Protein AF-A0A2V7PZU6-F1 (afdb_monomer_lite)

pLDDT: mean 78.68, std 15.28, range [36.03, 96.38]

Seconda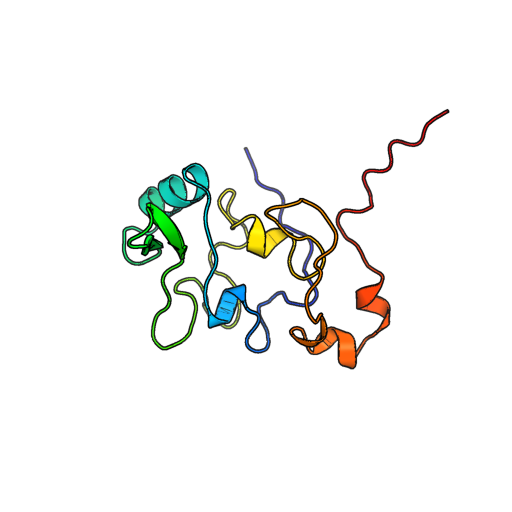ry structure (DSSP, 8-state):
-PPPPPPPPTT-S--S--HHHHS--EE-HHHHHHHHHHHGGGTEEE-TTS-EEE-EETTEETTEETTEETTTTSTTS-HHHHHTTTB-TTTSSB--S-GGGSTHHHH-GGGGG--TTTT------

Radius of gyration: 15.09 Å; chains: 1; bounding box: 39×28×48 Å

Foldseek 3Di:
DQQDQADAALCPLPDAPQVCFQPNDWFDPVLQVVCCVPPNPLQWDADPVGTITGDADPRTGSQQDPSHRVCRRPPSPGQCVSQPPAAHSVVRHGRPDDNCSRVSCVVPVVSNVDRVPPVPDPDDD

Structure (mmCIF, N/CA/C/O backbone):
data_AF-A0A2V7PZU6-F1
#
_entry.id   AF-A0A2V7PZU6-F1
#
loop_
_atom_site.group_PDB
_atom_site.id
_atom_site.type_symbol
_atom_site.label_atom_id
_atom_site.label_alt_id
_atom_site.label_comp_id
_atom_site.label_asym_id
_atom_site.label_entity_id
_atom_site.label_seq_i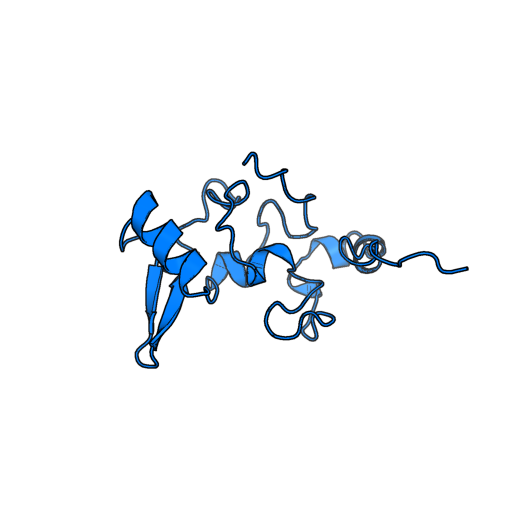d
_atom_site.pdbx_PDB_ins_code
_atom_site.Cartn_x
_atom_site.Cartn_y
_atom_site.Cartn_z
_atom_site.occupancy
_atom_site.B_iso_or_equiv
_atom_site.auth_seq_id
_atom_site.auth_comp_id
_atom_site.auth_asym_id
_atom_site.auth_atom_id
_atom_site.pdbx_PDB_model_num
ATOM 1 N N . MET A 1 1 ? 5.829 11.028 -16.129 1.00 36.03 1 MET A N 1
ATOM 2 C CA . MET A 1 1 ? 4.444 10.573 -16.376 1.00 36.03 1 MET A CA 1
ATOM 3 C C . MET A 1 1 ? 3.661 10.839 -15.103 1.00 36.03 1 MET A C 1
ATOM 5 O O . MET A 1 1 ? 4.169 10.510 -14.041 1.00 36.03 1 MET A O 1
ATOM 9 N N . GLN A 1 2 ? 2.522 11.528 -15.178 1.00 38.31 2 GLN A N 1
ATOM 10 C CA . GLN A 1 2 ? 1.699 11.808 -13.997 1.00 38.31 2 GLN A CA 1
ATOM 11 C C . GLN A 1 2 ? 0.886 10.547 -13.695 1.00 38.31 2 GLN A C 1
ATOM 13 O O . GLN A 1 2 ? 0.146 10.081 -14.559 1.00 38.31 2 GLN A O 1
ATOM 18 N N . HIS A 1 3 ? 1.093 9.948 -12.525 1.00 48.34 3 HIS A N 1
ATOM 19 C CA . HIS A 1 3 ? 0.320 8.792 -12.086 1.00 48.34 3 HIS A CA 1
ATOM 20 C C . HIS A 1 3 ? -1.053 9.296 -11.628 1.00 48.34 3 HIS A C 1
ATOM 22 O O . HIS A 1 3 ? -1.123 10.167 -10.761 1.00 48.34 3 HIS A O 1
ATOM 28 N N . ALA A 1 4 ? -2.135 8.831 -12.256 1.00 57.84 4 ALA A N 1
ATOM 29 C CA . ALA A 1 4 ? -3.478 9.211 -11.829 1.00 57.84 4 ALA A CA 1
ATOM 30 C C . ALA A 1 4 ? -3.735 8.655 -10.414 1.00 57.84 4 ALA A C 1
ATOM 32 O O . ALA A 1 4 ? -3.321 7.527 -10.138 1.00 57.84 4 ALA A O 1
ATOM 33 N N . PRO A 1 5 ? -4.392 9.410 -9.515 1.00 62.28 5 PRO A N 1
ATOM 34 C CA . PRO A 1 5 ? -4.740 8.896 -8.198 1.00 62.28 5 PRO A CA 1
ATOM 35 C C . PRO A 1 5 ? -5.624 7.655 -8.357 1.00 62.28 5 PRO A C 1
ATOM 37 O O . PRO A 1 5 ? -6.601 7.678 -9.110 1.00 62.28 5 PRO A O 1
ATOM 40 N N . PHE A 1 6 ? -5.276 6.570 -7.663 1.00 63.00 6 PHE A N 1
ATOM 41 C CA . PHE A 1 6 ? -6.108 5.369 -7.640 1.00 63.00 6 PHE A CA 1
ATOM 42 C C . PHE A 1 6 ? -7.506 5.710 -7.102 1.00 63.00 6 PHE A C 1
ATOM 44 O O . PHE A 1 6 ? -7.637 6.618 -6.266 1.00 63.00 6 PHE A O 1
ATOM 51 N N . PRO A 1 7 ? -8.562 5.014 -7.561 1.00 63.31 7 PRO A N 1
ATOM 52 C CA . PRO A 1 7 ? -9.882 5.185 -6.973 1.00 63.31 7 PRO A CA 1
ATOM 53 C C . PRO A 1 7 ? -9.823 4.824 -5.482 1.00 63.31 7 PRO A C 1
ATOM 55 O O . PRO A 1 7 ? -9.140 3.864 -5.127 1.00 63.31 7 PRO A O 1
ATOM 58 N N . PRO A 1 8 ? -10.517 5.560 -4.598 1.00 66.38 8 PRO A N 1
ATOM 59 C CA . PRO A 1 8 ? -10.563 5.216 -3.185 1.00 66.38 8 PRO A CA 1
ATOM 60 C C . PRO A 1 8 ? -11.159 3.814 -3.017 1.00 66.38 8 PRO A C 1
ATOM 62 O O . PRO A 1 8 ? -12.291 3.546 -3.420 1.00 66.38 8 PRO A O 1
ATOM 65 N N . LEU A 1 9 ? -10.360 2.910 -2.455 1.00 69.00 9 LEU A N 1
ATOM 66 C CA . LEU A 1 9 ? -10.773 1.547 -2.144 1.00 69.00 9 LEU A CA 1
ATOM 67 C C . LEU A 1 9 ? -11.616 1.553 -0.844 1.00 69.00 9 LEU A C 1
ATOM 69 O O . LEU A 1 9 ? -11.408 2.424 -0.008 1.00 69.00 9 LEU A O 1
ATOM 73 N N . PRO A 1 10 ? -12.524 0.592 -0.600 1.00 71.50 10 PRO A N 1
ATOM 74 C CA . PRO A 1 10 ? -13.242 0.406 0.662 1.00 71.50 10 PRO A CA 1
ATOM 75 C C . PRO A 1 10 ? -12.303 0.331 1.863 1.00 71.50 10 PRO A C 1
ATOM 77 O O . PRO A 1 10 ? -12.682 0.703 2.963 1.00 71.50 10 PRO A O 1
ATOM 80 N N . CYS A 1 11 ? -11.060 -0.095 1.634 1.00 72.12 11 CYS A N 1
ATOM 81 C CA . CYS A 1 11 ? -10.004 -0.144 2.636 1.00 72.12 11 CYS A CA 1
ATOM 82 C C . CYS A 1 11 ? -9.052 1.068 2.553 1.00 72.12 11 CYS A C 1
ATOM 84 O O . CYS A 1 11 ? -7.936 1.000 3.061 1.00 72.12 11 CYS A O 1
ATOM 86 N N . PHE A 1 12 ? -9.438 2.160 1.887 1.00 68.12 12 PHE A N 1
ATOM 87 C CA . PHE A 1 12 ? -8.670 3.399 1.762 1.00 68.12 12 PHE A CA 1
ATOM 88 C C . PHE A 1 12 ? -9.519 4.624 2.168 1.00 68.12 12 PHE A C 1
ATOM 90 O O . PHE A 1 12 ? -10.604 4.820 1.623 1.00 68.12 12 PHE A O 1
ATOM 97 N N . PRO A 1 13 ? -9.020 5.506 3.060 1.00 70.31 13 PRO A N 1
ATOM 98 C CA . PRO A 1 13 ? -7.717 5.466 3.730 1.00 70.31 13 PRO A CA 1
ATOM 99 C C . PRO A 1 13 ? -7.681 4.380 4.801 1.00 70.31 13 PRO A C 1
ATOM 101 O O . PRO A 1 13 ? -8.604 4.327 5.602 1.00 70.31 13 PRO A O 1
ATOM 104 N N . CYS A 1 14 ? -6.625 3.554 4.795 1.00 69.94 14 CYS A N 1
ATOM 105 C CA . CYS A 1 14 ? -6.465 2.333 5.594 1.00 69.94 14 CYS A CA 1
ATOM 106 C C . CYS A 1 14 ? -7.145 2.360 6.957 1.00 69.94 14 CYS A C 1
ATOM 108 O O . CYS A 1 14 ? -6.524 2.755 7.944 1.00 69.94 14 CYS A O 1
ATOM 110 N N . PRO A 1 15 ? -8.395 1.900 7.055 1.00 61.34 15 PRO A N 1
ATOM 111 C CA . PRO A 1 15 ? -9.048 1.790 8.330 1.00 61.34 15 PRO A CA 1
ATOM 112 C C . PRO A 1 15 ? -8.971 0.307 8.735 1.00 61.34 15 PRO A C 1
ATOM 114 O O . PRO A 1 15 ? -9.181 -0.592 7.929 1.00 61.34 15 PRO A O 1
ATOM 117 N N . HIS A 1 16 ? -8.632 0.029 9.994 1.00 56.88 16 HIS A N 1
ATOM 118 C CA . HIS A 1 16 ? -8.905 -1.280 10.614 1.00 56.88 16 HIS A CA 1
ATOM 119 C C . HIS A 1 16 ? -8.051 -2.488 10.170 1.00 56.88 16 HIS A C 1
ATOM 121 O O . HIS A 1 16 ? -8.584 -3.480 9.695 1.00 56.88 16 HIS A O 1
ATOM 127 N N . ASP A 1 17 ? -6.735 -2.469 10.411 1.00 62.16 17 ASP A N 1
ATOM 128 C CA . ASP A 1 17 ? -5.899 -3.690 10.332 1.00 62.16 17 ASP A CA 1
ATOM 129 C C . ASP A 1 17 ? -5.911 -4.423 8.977 1.00 62.16 17 ASP A C 1
ATOM 131 O O . ASP A 1 17 ? -5.545 -5.598 8.914 1.00 62.16 17 ASP A O 1
ATOM 135 N N . SER A 1 18 ? -6.272 -3.737 7.885 1.00 72.38 18 SER A N 1
ATOM 136 C CA . SER A 1 18 ? -6.166 -4.313 6.546 1.00 72.38 18 SER A CA 1
ATOM 137 C C . SER A 1 18 ? -4.773 -4.912 6.351 1.00 72.38 18 SER A C 1
ATOM 139 O O . SER A 1 18 ? -3.770 -4.366 6.831 1.00 72.38 18 SER A O 1
ATOM 141 N N . ALA A 1 19 ? -4.702 -6.067 5.684 1.00 75.44 19 ALA A N 1
ATOM 142 C CA . ALA A 1 19 ? -3.492 -6.885 5.686 1.00 75.44 19 ALA A CA 1
ATOM 143 C C . ALA A 1 19 ? -2.249 -6.091 5.245 1.00 75.44 19 ALA A C 1
ATOM 145 O O . ALA A 1 19 ? -1.199 -6.179 5.881 1.00 75.44 19 ALA A O 1
ATOM 146 N N . CYS A 1 20 ? -2.400 -5.226 4.239 1.00 81.31 20 CYS A N 1
ATOM 147 C CA . CYS A 1 20 ? -1.338 -4.353 3.749 1.00 81.31 20 CYS A CA 1
ATOM 148 C C . CYS A 1 20 ? -0.866 -3.299 4.768 1.00 81.31 20 CYS A C 1
ATOM 150 O O . CYS A 1 20 ? 0.315 -2.950 4.789 1.00 81.31 20 CYS A O 1
ATOM 152 N N . CYS A 1 21 ? -1.743 -2.807 5.642 1.00 83.31 21 CYS A N 1
ATOM 153 C CA . CYS A 1 21 ? -1.421 -1.788 6.642 1.00 83.31 21 CYS A CA 1
ATOM 154 C C . CYS A 1 21 ? -1.001 -2.366 7.996 1.00 83.31 21 CYS A C 1
ATOM 156 O O . CYS A 1 21 ? -0.225 -1.727 8.711 1.00 83.31 21 CYS A O 1
ATOM 158 N N . ALA A 1 22 ? -1.453 -3.571 8.344 1.00 82.81 22 ALA A N 1
ATOM 159 C CA . ALA A 1 22 ? -1.011 -4.290 9.538 1.00 82.81 22 ALA A CA 1
ATOM 160 C C . ALA A 1 22 ? 0.298 -5.063 9.298 1.00 82.81 22 ALA A C 1
ATOM 162 O O . ALA A 1 22 ? 1.256 -4.924 10.059 1.00 82.81 22 ALA A O 1
ATOM 163 N N . TYR A 1 23 ? 0.372 -5.835 8.213 1.00 84.25 23 TYR A N 1
ATOM 164 C CA . TYR A 1 23 ? 1.432 -6.827 7.986 1.00 84.25 23 TYR A CA 1
ATOM 165 C C . TYR A 1 23 ? 2.382 -6.472 6.839 1.00 84.25 23 TYR A C 1
ATOM 167 O O . TYR A 1 23 ? 3.303 -7.237 6.522 1.00 84.25 23 TYR A O 1
ATOM 175 N N . GLY A 1 24 ? 2.185 -5.300 6.233 1.00 88.94 24 GLY A N 1
ATOM 176 C CA . GLY A 1 24 ? 2.890 -4.934 5.018 1.00 88.94 24 GLY A CA 1
ATOM 177 C C . GLY A 1 24 ? 2.495 -5.837 3.851 1.00 88.94 24 GLY A C 1
ATOM 178 O O . GLY A 1 24 ? 1.550 -6.619 3.925 1.00 88.94 24 GLY A O 1
ATOM 179 N N . THR A 1 25 ? 3.241 -5.743 2.761 1.00 90.56 25 THR A N 1
ATOM 180 C CA . THR A 1 25 ? 2.971 -6.503 1.546 1.00 90.56 25 THR A CA 1
ATOM 181 C C . THR A 1 25 ? 4.254 -6.923 0.840 1.00 90.56 25 THR A C 1
ATOM 183 O O . THR A 1 25 ? 5.315 -6.341 1.079 1.00 90.56 25 THR A O 1
ATOM 186 N N . THR A 1 26 ? 4.151 -7.940 -0.016 1.00 91.62 26 THR A N 1
ATOM 187 C CA . THR A 1 26 ? 5.164 -8.267 -1.023 1.00 91.62 26 THR A CA 1
ATOM 188 C C . THR A 1 26 ? 5.268 -7.164 -2.070 1.00 91.62 26 THR A C 1
ATOM 190 O O . THR A 1 26 ? 4.304 -6.438 -2.328 1.00 91.62 26 THR A O 1
ATOM 193 N N . LEU A 1 27 ? 6.471 -7.034 -2.622 1.00 92.69 27 LEU A N 1
ATOM 194 C CA . LEU A 1 27 ? 6.849 -6.067 -3.643 1.00 92.69 27 LEU A CA 1
ATOM 195 C C . LEU A 1 27 ? 7.504 -6.805 -4.809 1.00 92.69 27 LEU A C 1
ATOM 197 O O . LEU A 1 27 ? 8.244 -7.769 -4.596 1.00 92.69 27 LEU A O 1
ATOM 201 N N . SER A 1 28 ? 7.274 -6.310 -6.019 1.00 92.75 28 SER A N 1
ATOM 202 C CA . SER A 1 28 ? 8.127 -6.616 -7.172 1.00 92.75 28 SER A CA 1
ATOM 203 C C . SER A 1 28 ? 9.516 -5.982 -7.019 1.00 92.75 28 SER A C 1
ATOM 205 O O . SER A 1 28 ? 9.711 -5.085 -6.193 1.00 92.75 28 SER A O 1
ATOM 207 N N . ASP A 1 29 ? 10.488 -6.430 -7.820 1.00 94.44 29 ASP A N 1
ATOM 208 C CA . ASP A 1 29 ? 11.832 -5.836 -7.831 1.00 94.44 29 ASP A CA 1
ATOM 209 C C . ASP A 1 29 ? 11.792 -4.344 -8.205 1.00 94.44 29 ASP A C 1
ATOM 211 O O . ASP A 1 29 ? 12.412 -3.539 -7.514 1.00 94.44 29 ASP A O 1
ATOM 215 N N . ASP A 1 30 ? 10.986 -3.958 -9.201 1.00 94.12 30 ASP A N 1
ATOM 216 C CA . ASP A 1 30 ? 10.831 -2.559 -9.628 1.00 94.12 30 ASP A CA 1
ATOM 217 C C . ASP A 1 30 ? 10.222 -1.677 -8.519 1.00 94.12 30 ASP A C 1
ATOM 219 O O . ASP A 1 30 ? 10.673 -0.556 -8.271 1.00 94.12 30 ASP A O 1
ATOM 223 N N . GLU A 1 31 ? 9.201 -2.179 -7.810 1.00 94.75 31 GLU A N 1
ATOM 224 C CA . GLU A 1 31 ? 8.610 -1.473 -6.665 1.00 94.75 31 GLU A CA 1
ATOM 225 C C . GLU A 1 31 ? 9.622 -1.339 -5.521 1.00 94.75 31 GLU A C 1
ATOM 227 O O . GLU A 1 31 ? 9.722 -0.278 -4.901 1.00 94.75 31 GLU A O 1
ATOM 232 N N . ALA A 1 32 ? 10.390 -2.395 -5.242 1.00 96.00 32 ALA A N 1
ATOM 233 C CA . ALA A 1 32 ? 11.414 -2.382 -4.208 1.00 96.00 32 ALA A CA 1
ATOM 234 C C . ALA A 1 32 ? 12.549 -1.407 -4.539 1.00 96.00 32 ALA A C 1
ATOM 236 O O . ALA A 1 32 ? 12.958 -0.648 -3.661 1.00 96.00 32 ALA A O 1
ATOM 237 N N . GLU A 1 33 ? 13.025 -1.380 -5.785 1.00 96.38 33 GLU A N 1
ATOM 238 C CA . GLU A 1 33 ? 14.045 -0.439 -6.249 1.00 96.38 33 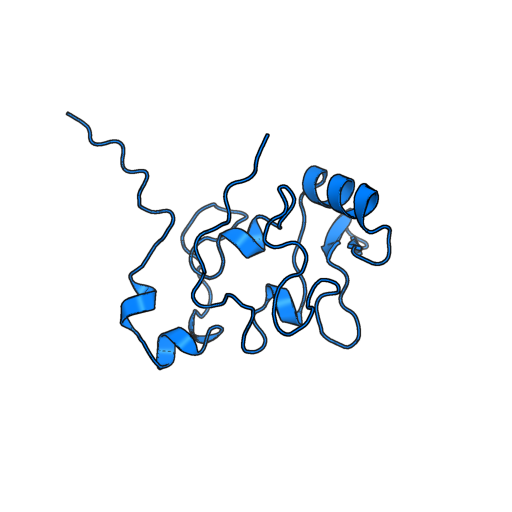GLU A CA 1
ATOM 239 C C . GLU A 1 33 ? 13.567 1.009 -6.097 1.00 96.38 33 GLU A C 1
ATOM 241 O O . GLU A 1 33 ? 14.260 1.830 -5.492 1.00 96.38 33 GLU A O 1
ATOM 246 N N . ALA A 1 34 ? 12.352 1.313 -6.560 1.00 95.81 34 ALA A N 1
ATOM 247 C CA . ALA A 1 34 ? 11.785 2.653 -6.460 1.00 95.81 34 ALA A CA 1
ATOM 248 C C . ALA A 1 34 ? 11.588 3.094 -5.000 1.00 95.81 34 ALA A C 1
ATOM 250 O O . ALA A 1 34 ? 11.936 4.219 -4.626 1.00 95.81 34 ALA A O 1
ATOM 251 N N . ILE A 1 35 ? 11.085 2.200 -4.143 1.00 95.62 35 ILE A N 1
ATOM 252 C CA . ILE A 1 35 ? 10.923 2.497 -2.719 1.00 95.62 35 ILE A CA 1
ATOM 253 C C . ILE A 1 35 ? 12.286 2.682 -2.043 1.00 95.62 35 ILE A C 1
ATOM 255 O O . ILE A 1 35 ? 12.436 3.582 -1.216 1.00 95.62 35 ILE A O 1
ATOM 259 N N . LEU A 1 36 ? 13.282 1.861 -2.378 1.00 95.06 36 LEU A N 1
ATOM 260 C CA . LEU A 1 36 ? 14.629 1.986 -1.830 1.00 95.06 36 LEU A CA 1
ATOM 261 C C . LEU A 1 36 ? 15.262 3.323 -2.224 1.00 95.06 36 LEU A C 1
ATOM 263 O O . LEU A 1 36 ? 15.865 3.976 -1.374 1.00 95.06 36 LEU A O 1
ATOM 267 N N . ALA A 1 37 ? 15.086 3.745 -3.477 1.00 95.56 37 ALA A N 1
ATOM 268 C CA . ALA A 1 37 ? 15.606 5.008 -3.985 1.00 95.56 37 ALA A CA 1
ATOM 269 C C . ALA A 1 37 ? 14.987 6.229 -3.281 1.00 95.56 37 ALA A C 1
ATOM 271 O O . ALA A 1 37 ? 15.705 7.178 -2.966 1.00 95.56 37 ALA A O 1
ATOM 272 N N . GLU A 1 38 ? 13.678 6.212 -3.003 1.00 94.88 38 GLU A N 1
ATOM 273 C CA . GLU A 1 38 ? 12.985 7.363 -2.402 1.00 94.88 38 GLU A CA 1
ATOM 274 C C . GLU A 1 38 ? 12.952 7.353 -0.862 1.00 94.88 38 GLU A C 1
ATOM 276 O O . GLU A 1 38 ? 13.015 8.413 -0.240 1.00 94.88 38 GLU A O 1
ATOM 281 N N . HIS A 1 39 ? 12.867 6.179 -0.226 1.00 93.12 39 HIS A N 1
ATOM 282 C CA . HIS A 1 39 ? 12.626 6.038 1.224 1.00 93.12 39 HIS A CA 1
ATOM 283 C C . HIS A 1 39 ? 13.744 5.305 1.975 1.00 93.12 39 HIS A C 1
ATOM 285 O O . HIS A 1 39 ? 13.774 5.306 3.212 1.00 93.12 39 HIS A O 1
ATOM 291 N N . GLY A 1 40 ? 14.667 4.671 1.252 1.00 92.62 40 GLY A N 1
ATOM 292 C CA . GLY A 1 40 ? 15.752 3.878 1.819 1.00 92.62 40 GLY A CA 1
ATOM 293 C C . GLY A 1 40 ? 15.296 2.583 2.501 1.00 92.62 40 GLY A C 1
ATOM 294 O O . GLY A 1 40 ? 14.127 2.194 2.517 1.00 92.62 40 GLY A O 1
ATOM 295 N N . GLU A 1 41 ? 16.248 1.906 3.145 1.00 91.12 41 GLU A N 1
ATOM 296 C CA . GLU A 1 41 ? 16.063 0.578 3.765 1.00 91.12 41 GLU A CA 1
ATOM 297 C C . GLU A 1 41 ? 15.090 0.556 4.958 1.00 91.12 41 GLU A C 1
ATOM 299 O O . GLU A 1 41 ? 14.733 -0.500 5.493 1.00 91.12 41 GLU A O 1
ATOM 304 N N . ARG A 1 42 ? 14.648 1.730 5.415 1.00 90.12 42 ARG A N 1
ATOM 305 C CA . ARG A 1 42 ? 13.646 1.849 6.479 1.00 90.12 42 ARG A CA 1
ATOM 306 C C . ARG A 1 42 ? 12.244 1.500 5.984 1.00 90.12 42 ARG A C 1
ATOM 308 O O . ARG A 1 42 ? 11.414 1.109 6.799 1.00 90.12 42 ARG A O 1
ATOM 315 N N . GLY A 1 43 ? 11.991 1.610 4.681 1.00 91.56 43 GLY A N 1
ATOM 316 C CA . GLY A 1 43 ? 10.690 1.318 4.082 1.00 91.56 43 GLY A CA 1
ATOM 317 C C . GLY A 1 43 ? 10.477 -0.153 3.730 1.00 91.56 43 GLY A C 1
ATOM 318 O O . GLY A 1 43 ? 9.339 -0.617 3.704 1.00 91.56 43 GLY A O 1
ATOM 319 N N . ILE A 1 44 ? 11.552 -0.907 3.487 1.00 95.88 44 ILE A N 1
ATOM 320 C CA . ILE A 1 44 ? 11.491 -2.273 2.946 1.00 95.88 44 ILE A CA 1
ATOM 321 C C . ILE A 1 44 ? 12.536 -3.194 3.576 1.00 95.88 44 ILE A C 1
ATOM 323 O O . ILE A 1 44 ? 13.428 -2.765 4.309 1.00 95.88 44 ILE A O 1
ATOM 327 N N . TYR A 1 45 ? 12.415 -4.488 3.310 1.00 94.75 45 TYR A N 1
ATOM 328 C CA . TYR A 1 45 ? 13.437 -5.483 3.606 1.00 94.75 45 TYR A CA 1
ATOM 329 C C . TYR A 1 45 ? 13.313 -6.666 2.647 1.00 94.75 45 TYR A C 1
ATOM 331 O O . TYR A 1 45 ? 12.242 -6.916 2.090 1.00 94.75 45 TYR A O 1
ATOM 339 N N . ARG A 1 46 ? 14.410 -7.410 2.490 1.00 95.25 46 ARG A N 1
ATOM 340 C CA . ARG A 1 46 ? 14.417 -8.680 1.766 1.00 95.25 46 ARG A CA 1
ATOM 341 C C . ARG A 1 46 ? 14.264 -9.833 2.751 1.00 95.25 46 ARG A C 1
ATOM 343 O O . ARG A 1 46 ? 14.947 -9.868 3.777 1.00 95.25 46 ARG A O 1
ATOM 350 N N . THR A 1 47 ? 13.350 -10.758 2.478 1.00 93.56 47 THR A N 1
ATOM 351 C CA . THR A 1 47 ? 13.192 -11.973 3.282 1.00 93.56 47 THR A CA 1
ATOM 352 C C . THR A 1 47 ? 14.384 -12.908 3.066 1.00 93.56 47 THR A C 1
ATOM 354 O O . THR A 1 47 ? 15.138 -12.778 2.100 1.00 93.56 47 THR A O 1
ATOM 357 N N . ARG A 1 48 ? 14.541 -13.913 3.938 1.00 94.19 48 ARG A N 1
ATOM 358 C CA . ARG A 1 48 ? 15.577 -14.950 3.769 1.00 94.19 48 ARG A CA 1
ATOM 359 C C . ARG A 1 48 ? 15.414 -15.786 2.492 1.00 94.19 48 ARG A C 1
ATOM 361 O O . ARG A 1 48 ? 16.345 -16.483 2.112 1.00 94.19 48 ARG A O 1
ATOM 368 N N . TRP A 1 49 ? 14.235 -15.739 1.873 1.00 92.44 49 TRP A N 1
ATOM 369 C CA . TRP A 1 49 ? 13.909 -16.444 0.632 1.00 92.44 49 TRP A CA 1
ATOM 370 C C . TRP A 1 49 ? 14.079 -15.563 -0.610 1.00 92.44 49 TRP A C 1
ATOM 372 O O . TRP A 1 49 ? 13.827 -16.018 -1.718 1.00 92.44 49 TRP A O 1
ATOM 382 N N . GLY A 1 50 ? 14.535 -14.319 -0.439 1.00 92.75 50 GLY A N 1
ATOM 383 C CA . GLY A 1 50 ? 14.834 -13.415 -1.545 1.00 92.75 50 GLY A CA 1
ATOM 384 C C . GLY A 1 50 ? 13.675 -12.519 -1.983 1.00 92.75 50 GLY A C 1
ATOM 385 O O . GLY A 1 50 ? 13.867 -11.750 -2.921 1.00 92.75 50 GLY A O 1
ATOM 386 N N . GLU A 1 51 ? 12.529 -12.552 -1.304 1.00 93.62 51 GLU A N 1
ATOM 387 C CA . GLU A 1 51 ? 11.364 -11.720 -1.635 1.00 93.62 51 GLU A CA 1
ATOM 388 C C . GLU A 1 51 ? 11.481 -10.328 -1.014 1.00 93.62 51 GLU A C 1
ATOM 390 O O . GLU A 1 51 ? 11.891 -10.185 0.143 1.00 93.62 51 GLU A O 1
ATOM 395 N N . TRP A 1 52 ? 11.061 -9.301 -1.745 1.00 95.25 52 TRP A N 1
ATOM 396 C CA . TRP A 1 52 ? 10.952 -7.954 -1.202 1.00 95.25 52 TRP A CA 1
ATOM 397 C C . TRP A 1 52 ? 9.625 -7.748 -0.489 1.00 95.25 52 TRP A C 1
ATOM 399 O O . TRP A 1 52 ? 8.566 -8.166 -0.958 1.00 95.25 52 TRP A O 1
ATOM 409 N N . ARG A 1 53 ? 9.680 -7.087 0.669 1.00 94.94 53 ARG A N 1
ATOM 410 C CA . ARG A 1 53 ? 8.495 -6.735 1.450 1.00 94.94 53 ARG A CA 1
ATOM 411 C C . ARG A 1 53 ? 8.607 -5.334 2.024 1.00 94.94 53 ARG A C 1
ATOM 413 O O . ARG A 1 53 ? 9.689 -4.906 2.433 1.00 94.94 53 ARG A O 1
ATOM 420 N N . THR A 1 54 ? 7.477 -4.641 2.141 1.00 94.62 54 THR A N 1
ATOM 421 C CA . THR A 1 54 ? 7.405 -3.416 2.949 1.00 94.62 54 THR A CA 1
ATOM 422 C C . THR A 1 54 ? 7.701 -3.749 4.406 1.00 94.62 54 THR A C 1
ATOM 424 O O . THR A 1 54 ? 7.191 -4.737 4.943 1.00 94.62 54 THR A O 1
ATOM 427 N N . ARG A 1 55 ? 8.488 -2.914 5.078 1.00 94.94 55 ARG A N 1
ATOM 428 C CA . ARG A 1 55 ? 8.851 -3.118 6.477 1.00 94.94 55 ARG A CA 1
ATOM 429 C C . ARG A 1 55 ? 7.638 -2.927 7.387 1.00 94.94 55 ARG A C 1
ATOM 431 O O . ARG A 1 55 ? 6.808 -2.051 7.163 1.00 94.94 55 ARG A O 1
ATOM 438 N N . VAL A 1 56 ? 7.577 -3.730 8.447 1.00 92.69 56 VAL A N 1
ATOM 439 C CA . VAL A 1 56 ? 6.599 -3.590 9.531 1.00 92.69 56 VAL A CA 1
ATOM 440 C C . VAL A 1 56 ? 7.317 -3.070 10.772 1.00 92.69 56 VAL A C 1
ATOM 442 O O . VAL A 1 56 ? 8.297 -3.657 11.231 1.00 92.69 56 VAL A O 1
ATOM 445 N N . VAL A 1 57 ? 6.838 -1.957 11.320 1.00 90.44 57 VAL A N 1
ATOM 446 C CA . VAL A 1 57 ? 7.375 -1.291 12.507 1.00 90.44 57 VAL A CA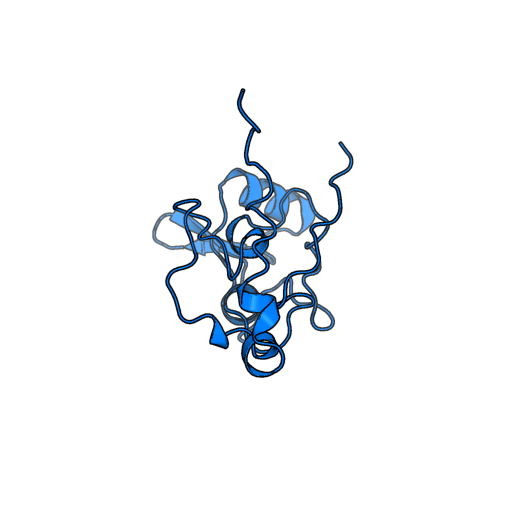 1
ATOM 447 C C . VAL A 1 57 ? 6.264 -1.215 13.547 1.00 90.44 57 VAL A C 1
ATOM 449 O O . VAL A 1 57 ? 5.204 -0.657 13.288 1.00 90.44 57 VAL A O 1
ATOM 452 N N . ARG A 1 58 ? 6.492 -1.795 14.735 1.00 88.88 58 ARG A N 1
ATOM 453 C CA . ARG A 1 58 ? 5.498 -1.848 15.831 1.00 88.88 58 ARG A CA 1
ATOM 454 C C . ARG A 1 58 ? 4.139 -2.432 15.396 1.00 88.88 58 ARG A C 1
ATOM 456 O O . ARG A 1 58 ? 3.092 -1.938 15.799 1.00 88.88 58 ARG A O 1
ATOM 463 N N . GLY A 1 59 ? 4.167 -3.474 14.563 1.00 87.81 59 GLY A N 1
ATOM 464 C CA . GLY A 1 59 ? 2.957 -4.152 14.077 1.00 87.81 59 GLY A CA 1
ATOM 465 C C . GLY A 1 59 ? 2.162 -3.371 13.026 1.00 87.81 59 GLY A C 1
ATOM 466 O O . GLY A 1 59 ? 0.988 -3.659 12.830 1.00 87.81 59 GLY A O 1
ATOM 467 N N . ARG A 1 60 ? 2.772 -2.363 12.388 1.00 89.81 60 ARG A N 1
ATOM 468 C CA . ARG A 1 60 ? 2.171 -1.562 11.315 1.00 89.81 60 ARG A CA 1
ATOM 469 C C . ARG A 1 60 ? 3.122 -1.433 10.133 1.00 89.81 60 ARG A C 1
ATOM 471 O O . ARG A 1 60 ? 4.335 -1.379 10.327 1.00 89.81 60 ARG A O 1
ATOM 478 N N . CYS A 1 61 ? 2.590 -1.349 8.919 1.00 92.00 61 CYS A N 1
ATOM 479 C CA . CYS A 1 61 ? 3.375 -1.039 7.726 1.00 92.00 61 CYS A CA 1
ATOM 480 C C . CYS A 1 61 ? 4.111 0.301 7.898 1.00 92.00 61 CYS A C 1
ATOM 482 O O . CYS A 1 61 ? 3.534 1.273 8.383 1.00 92.00 61 CYS A O 1
ATOM 484 N N . ALA A 1 62 ? 5.378 0.365 7.481 1.00 93.62 62 ALA A N 1
ATOM 485 C CA . ALA A 1 62 ? 6.225 1.553 7.605 1.00 93.62 62 ALA A CA 1
ATOM 486 C C . ALA A 1 62 ? 5.672 2.783 6.862 1.00 93.62 62 ALA A C 1
ATOM 488 O O . ALA A 1 62 ? 6.006 3.911 7.214 1.00 93.62 62 ALA A O 1
ATOM 489 N N . PHE A 1 63 ? 4.808 2.568 5.867 1.00 91.88 63 PHE A N 1
ATOM 490 C CA . PHE A 1 63 ? 4.159 3.622 5.086 1.00 91.88 63 PHE A CA 1
ATOM 491 C C . PHE A 1 63 ? 2.785 4.037 5.627 1.00 91.88 63 PHE A C 1
ATOM 493 O O . PHE A 1 63 ? 2.107 4.847 5.001 1.00 91.88 63 PHE A O 1
ATOM 500 N N . LEU A 1 64 ? 2.342 3.497 6.766 1.00 90.56 64 LEU A N 1
ATOM 501 C CA . LEU A 1 64 ? 1.098 3.922 7.404 1.00 90.56 64 LEU A CA 1
ATOM 502 C C . LEU A 1 64 ? 1.325 5.223 8.190 1.00 90.56 64 LEU A C 1
ATOM 504 O O . LEU A 1 64 ? 1.949 5.218 9.250 1.00 90.56 64 LEU A O 1
ATOM 508 N N . VAL A 1 65 ? 0.779 6.332 7.691 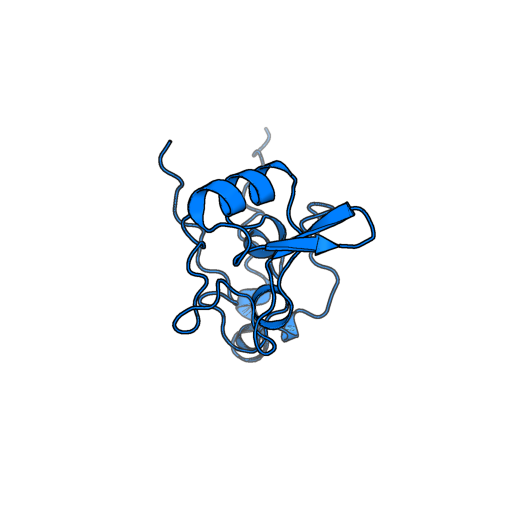1.00 88.12 65 VAL A N 1
ATOM 509 C CA . VAL A 1 65 ? 0.864 7.664 8.306 1.00 88.12 65 VAL A CA 1
ATOM 510 C C . VAL A 1 65 ? -0.535 8.268 8.374 1.00 88.12 65 VAL A C 1
ATOM 512 O O . VAL A 1 65 ? -1.236 8.310 7.370 1.00 88.12 65 VAL A O 1
ATOM 515 N N . ASN A 1 66 ? -0.960 8.738 9.552 1.00 86.38 66 ASN A N 1
ATOM 516 C CA . ASN A 1 66 ? -2.288 9.339 9.765 1.00 86.38 66 ASN A CA 1
ATOM 517 C C . ASN A 1 66 ? -3.446 8.485 9.213 1.00 86.38 66 ASN A C 1
ATOM 519 O O . ASN A 1 66 ? -4.372 9.005 8.597 1.00 86.38 66 ASN A O 1
ATOM 523 N N . ASN A 1 67 ? -3.378 7.165 9.429 1.00 82.12 67 ASN A N 1
ATOM 524 C CA . ASN A 1 67 ? -4.370 6.197 8.951 1.00 82.12 67 ASN A CA 1
ATOM 525 C C . ASN A 1 67 ? -4.503 6.116 7.413 1.00 82.12 67 ASN A C 1
ATOM 527 O O . ASN A 1 67 ? -5.524 5.680 6.896 1.00 82.12 67 ASN A O 1
ATOM 531 N N . ALA A 1 68 ? -3.469 6.520 6.673 1.00 84.50 68 ALA A N 1
ATOM 532 C CA . ALA A 1 68 ? -3.395 6.428 5.219 1.00 84.50 68 ALA A CA 1
ATOM 533 C C . ALA A 1 68 ? -2.020 5.910 4.774 1.00 84.50 68 ALA A C 1
ATOM 535 O O . ALA A 1 68 ? -1.037 5.984 5.515 1.00 84.50 68 ALA A O 1
ATOM 536 N N . CYS A 1 69 ? -1.939 5.372 3.557 1.00 87.38 69 CYS A N 1
ATOM 537 C CA . CYS A 1 69 ? -0.654 4.990 2.983 1.00 87.38 69 CYS A CA 1
ATOM 538 C C . CYS A 1 69 ? 0.036 6.230 2.403 1.00 87.38 69 CYS A C 1
ATOM 540 O O . CYS A 1 69 ? -0.494 6.861 1.491 1.00 87.38 69 CYS A O 1
ATOM 542 N N . SER A 1 70 ? 1.223 6.567 2.909 1.00 89.88 70 SER A N 1
ATOM 543 C CA . SER A 1 70 ? 1.989 7.742 2.473 1.00 89.88 70 SER A CA 1
ATOM 544 C C . SER A 1 70 ? 2.496 7.656 1.031 1.00 89.88 70 SER A C 1
ATOM 546 O O . SER A 1 70 ? 2.913 8.669 0.478 1.00 89.88 70 SER A O 1
ATOM 548 N N . ILE A 1 71 ? 2.462 6.461 0.433 1.00 89.75 71 ILE A N 1
ATOM 549 C CA . ILE A 1 71 ? 2.891 6.198 -0.944 1.00 89.75 71 ILE A CA 1
ATOM 550 C C . ILE A 1 71 ? 1.721 5.835 -1.869 1.00 89.75 71 ILE A C 1
ATOM 552 O O . ILE A 1 71 ? 1.944 5.306 -2.949 1.00 89.75 71 ILE A O 1
ATOM 556 N N . TYR A 1 72 ? 0.476 6.084 -1.453 1.00 85.62 72 TYR A N 1
ATOM 557 C CA . TYR A 1 72 ? -0.722 5.734 -2.227 1.00 85.62 72 TYR A CA 1
ATOM 558 C C . TYR A 1 72 ? -0.755 6.360 -3.627 1.00 85.62 72 TYR A C 1
ATOM 560 O O . TYR A 1 72 ? -1.181 5.731 -4.588 1.00 85.62 72 TYR A O 1
ATOM 568 N N . ASP A 1 73 ? -0.301 7.606 -3.741 1.00 84.94 73 ASP A N 1
ATOM 569 C CA . ASP A 1 73 ? -0.280 8.382 -4.983 1.00 84.94 73 ASP A CA 1
ATOM 570 C C . ASP A 1 73 ? 0.992 8.154 -5.815 1.00 84.94 73 ASP A C 1
ATOM 572 O O . ASP A 1 73 ? 1.218 8.822 -6.827 1.00 84.94 73 ASP A O 1
ATOM 576 N N . ARG A 1 74 ? 1.846 7.220 -5.388 1.00 88.81 74 ARG A N 1
ATOM 577 C CA . ARG A 1 74 ? 3.145 6.976 -6.004 1.00 88.81 74 ARG A CA 1
ATOM 578 C C . ARG A 1 74 ? 3.050 5.889 -7.067 1.00 88.81 74 ARG A C 1
ATOM 580 O O . ARG A 1 74 ? 2.314 4.921 -6.895 1.00 88.81 74 ARG A O 1
ATOM 587 N N . PRO A 1 75 ? 3.845 5.989 -8.147 1.00 87.81 75 PRO A N 1
ATOM 588 C CA . PRO A 1 75 ? 3.824 4.991 -9.217 1.00 87.81 75 PRO A CA 1
ATOM 589 C C . PRO A 1 75 ? 4.278 3.600 -8.754 1.00 87.81 75 PRO A C 1
ATOM 591 O O . PRO A 1 75 ? 3.924 2.607 -9.378 1.00 87.81 75 PRO A O 1
ATOM 594 N N . TYR A 1 76 ? 5.030 3.537 -7.654 1.00 89.94 76 TYR A N 1
ATOM 595 C CA . TYR A 1 76 ? 5.486 2.315 -6.993 1.00 89.94 76 TYR A CA 1
ATOM 596 C C . TYR A 1 76 ? 4.571 1.887 -5.832 1.00 89.94 76 TYR A C 1
ATOM 598 O O . TYR A 1 76 ? 4.978 1.093 -4.983 1.00 89.94 76 TYR A O 1
ATOM 606 N N . TYR A 1 77 ? 3.345 2.421 -5.746 1.00 88.38 77 TYR A N 1
ATOM 607 C CA . TYR A 1 77 ? 2.364 1.921 -4.788 1.00 88.38 77 TYR A CA 1
ATOM 608 C C . TYR A 1 77 ? 2.143 0.417 -5.039 1.00 88.38 77 TYR A C 1
ATOM 610 O O . TYR A 1 77 ? 1.831 0.045 -6.176 1.00 88.38 77 TYR A O 1
ATOM 618 N N . PRO A 1 78 ? 2.301 -0.463 -4.030 1.00 89.31 78 PRO A N 1
ATOM 619 C CA . PRO A 1 78 ? 2.380 -1.898 -4.284 1.00 89.31 78 PRO A CA 1
ATOM 620 C C . PRO A 1 78 ? 1.148 -2.451 -5.000 1.00 89.31 78 PRO A C 1
ATOM 622 O O . PRO A 1 78 ? 0.017 -2.152 -4.611 1.00 89.31 78 PRO A O 1
ATOM 625 N N . ALA A 1 79 ? 1.351 -3.288 -6.018 1.00 85.56 79 ALA A N 1
ATOM 626 C CA . ALA A 1 79 ? 0.283 -3.941 -6.780 1.00 85.56 79 ALA A CA 1
ATOM 627 C C . ALA A 1 79 ? -0.725 -4.664 -5.877 1.00 85.56 79 ALA A C 1
ATOM 629 O O . ALA A 1 79 ? -1.935 -4.487 -6.028 1.00 85.56 79 ALA A O 1
ATOM 630 N N . VAL A 1 80 ? -0.221 -5.383 -4.872 1.00 83.69 80 VAL A N 1
ATOM 631 C CA . VAL A 1 80 ? -1.033 -6.059 -3.849 1.00 83.69 80 VAL A CA 1
ATOM 632 C C . VAL A 1 80 ? -1.965 -5.088 -3.131 1.00 83.69 80 VAL A C 1
ATOM 634 O O . VAL A 1 80 ? -3.112 -5.423 -2.870 1.00 83.69 80 VAL A O 1
ATOM 637 N N . CYS A 1 81 ? -1.521 -3.862 -2.855 1.00 83.31 81 CYS A N 1
ATOM 638 C CA . CYS A 1 81 ? -2.349 -2.857 -2.198 1.00 83.31 81 CYS A CA 1
ATOM 639 C C . CYS A 1 81 ? -3.348 -2.189 -3.154 1.00 83.31 81 CYS A C 1
ATOM 641 O O . CYS A 1 81 ? -4.433 -1.817 -2.722 1.00 83.31 81 CYS A O 1
ATOM 643 N N . ARG A 1 82 ? -3.001 -2.044 -4.441 1.00 81.19 82 ARG A N 1
ATOM 644 C CA . ARG A 1 82 ? -3.849 -1.417 -5.474 1.00 81.19 82 ARG A CA 1
ATOM 645 C C . ARG A 1 82 ? -5.138 -2.192 -5.729 1.00 81.19 82 ARG A C 1
ATOM 647 O O . ARG A 1 82 ? -6.190 -1.591 -5.923 1.00 81.19 82 ARG A O 1
ATOM 654 N N . GLY A 1 83 ? -5.036 -3.519 -5.749 1.00 74.50 83 GLY A N 1
ATOM 655 C CA . GLY A 1 83 ? -6.152 -4.427 -6.010 1.00 74.50 83 GLY A CA 1
ATOM 656 C C . GLY A 1 83 ? -6.984 -4.779 -4.780 1.00 74.50 83 GLY A C 1
ATOM 657 O O . GLY A 1 83 ? -8.111 -5.256 -4.913 1.00 74.50 83 GLY A O 1
ATOM 658 N N . PHE A 1 84 ? -6.449 -4.563 -3.580 1.00 79.38 84 PHE A N 1
ATOM 659 C CA . PHE A 1 84 ? -7.041 -5.064 -2.348 1.00 79.38 84 PHE A CA 1
ATOM 660 C C . PHE A 1 84 ? -8.357 -4.349 -1.989 1.00 79.38 84 PHE A C 1
ATOM 662 O O . PHE A 1 84 ? -8.414 -3.121 -2.042 1.00 79.38 84 PHE A O 1
ATOM 669 N N . PRO A 1 85 ? -9.412 -5.074 -1.572 1.00 77.12 85 PRO A N 1
ATOM 670 C CA . PRO A 1 85 ? -9.508 -6.515 -1.326 1.00 77.12 85 PRO A CA 1
ATOM 671 C C . PRO A 1 85 ? -10.286 -7.231 -2.446 1.00 77.12 85 PRO A C 1
ATOM 673 O O . PRO A 1 85 ? -11.035 -8.167 -2.177 1.00 77.12 85 PRO A O 1
ATOM 676 N N . TRP A 1 86 ? -10.216 -6.749 -3.690 1.00 76.94 86 TRP A N 1
ATOM 677 C CA . TRP A 1 86 ? -11.001 -7.305 -4.800 1.00 76.94 86 TRP A CA 1
ATOM 678 C C . TRP A 1 86 ? -10.187 -8.121 -5.780 1.00 76.94 86 TRP A C 1
ATOM 680 O O . TRP A 1 86 ? -10.734 -9.059 -6.353 1.00 76.94 86 TRP A O 1
ATOM 690 N N . VAL A 1 87 ? -8.934 -7.737 -6.001 1.00 77.75 87 VAL A N 1
ATOM 691 C CA . VAL A 1 87 ? -8.031 -8.358 -6.962 1.00 77.75 87 VAL A CA 1
ATOM 692 C C . VAL A 1 87 ? -6.834 -8.897 -6.207 1.00 77.75 87 VAL A C 1
ATOM 694 O O . VAL A 1 87 ? -6.189 -8.175 -5.444 1.00 77.75 87 VAL A O 1
ATOM 697 N N . ASP A 1 88 ? -6.565 -10.173 -6.425 1.00 77.88 88 ASP A N 1
ATOM 698 C CA . ASP A 1 88 ? -5.322 -10.792 -6.020 1.00 77.88 88 ASP A CA 1
ATOM 699 C C . ASP A 1 88 ? -4.206 -10.333 -6.966 1.00 77.88 88 ASP A C 1
ATOM 701 O O . ASP A 1 88 ? -4.331 -10.426 -8.186 1.00 77.88 88 ASP A O 1
ATOM 705 N N . ALA A 1 89 ? -3.128 -9.781 -6.418 1.00 75.50 89 ALA A N 1
ATOM 706 C CA . ALA A 1 89 ? -2.082 -9.189 -7.248 1.00 75.50 89 ALA A CA 1
ATOM 707 C C . ALA A 1 89 ? -1.132 -10.210 -7.878 1.00 75.50 89 ALA A C 1
ATOM 709 O O . ALA A 1 89 ? -0.428 -9.848 -8.817 1.00 75.50 89 ALA A O 1
ATOM 710 N N . GLU A 1 90 ? -1.107 -11.454 -7.394 1.00 72.12 90 GLU A N 1
ATOM 711 C CA . GLU A 1 90 ? -0.299 -12.516 -8.000 1.00 72.12 90 GLU A CA 1
ATOM 712 C C . GLU A 1 90 ? -0.995 -13.094 -9.236 1.00 72.12 90 GLU A C 1
ATOM 714 O O . GLU A 1 90 ? -0.379 -13.276 -10.284 1.00 72.12 90 GLU A O 1
ATOM 719 N N . THR A 1 91 ? -2.298 -13.351 -9.134 1.00 76.38 91 THR A N 1
ATOM 720 C CA . THR A 1 91 ? -3.091 -14.004 -10.183 1.00 76.38 91 THR A CA 1
ATOM 721 C C . THR A 1 91 ? -3.841 -13.025 -11.085 1.00 76.38 91 THR A C 1
ATOM 723 O O . THR A 1 91 ? -4.286 -13.406 -12.167 1.00 76.38 91 THR A O 1
ATOM 726 N N . GLY A 1 92 ? -4.041 -11.777 -10.647 1.00 74.19 92 GLY A N 1
ATOM 727 C CA . GLY A 1 92 ? -4.961 -10.824 -11.282 1.00 74.19 92 GLY A CA 1
ATOM 728 C C . GLY A 1 92 ? -6.437 -11.235 -11.176 1.00 74.19 92 GLY A C 1
ATOM 729 O O . GLY A 1 92 ? -7.308 -10.571 -11.743 1.00 74.19 92 GLY A O 1
ATOM 730 N N . GLY A 1 93 ? -6.721 -12.338 -10.477 1.00 76.19 93 GLY A N 1
ATOM 731 C CA . GLY A 1 93 ? -8.050 -12.887 -10.262 1.00 76.19 93 GLY A CA 1
ATOM 732 C C . GLY A 1 93 ? -8.781 -12.219 -9.097 1.00 76.19 93 GLY A C 1
ATOM 733 O O . GLY A 1 93 ? -8.260 -11.300 -8.462 1.00 76.19 93 GLY A O 1
ATOM 734 N N . PRO A 1 94 ? -10.017 -12.652 -8.800 1.00 79.25 94 PRO A N 1
ATOM 735 C CA . PRO A 1 94 ? -10.730 -12.169 -7.629 1.00 79.25 94 PRO A CA 1
ATOM 736 C C . PRO A 1 94 ? -9.963 -12.527 -6.354 1.00 79.25 94 PRO A C 1
ATOM 738 O O . PRO A 1 94 ? -9.487 -13.644 -6.202 1.00 79.25 94 PRO A O 1
ATOM 741 N N . TYR A 1 95 ? -9.906 -11.597 -5.407 1.00 78.94 95 TYR A N 1
ATOM 742 C CA . TYR A 1 95 ? -9.387 -11.867 -4.071 1.00 78.94 95 TYR A CA 1
ATOM 743 C C . TYR A 1 95 ? -10.233 -12.961 -3.403 1.00 78.94 95 TYR A C 1
ATOM 745 O O . TYR A 1 95 ? -11.462 -12.818 -3.284 1.00 78.94 95 TYR A O 1
ATOM 753 N N . GLU A 1 96 ? -9.564 -14.047 -3.008 1.00 79.00 96 GLU A N 1
ATOM 754 C CA . GLU A 1 96 ? -10.188 -15.300 -2.556 1.00 79.00 96 GLU A CA 1
ATOM 755 C C . GLU A 1 96 ? -10.379 -15.383 -1.036 1.00 79.00 96 GLU A C 1
ATOM 757 O O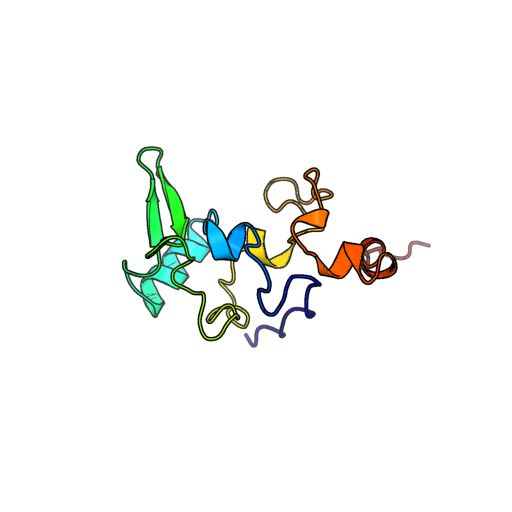 . GLU A 1 96 ? -11.130 -16.230 -0.552 1.00 79.00 96 GLU A O 1
ATOM 762 N N . PHE A 1 97 ? -9.728 -14.509 -0.266 1.00 78.75 97 PHE A N 1
ATOM 763 C CA . PHE A 1 97 ? -9.843 -14.511 1.192 1.00 78.75 97 PHE A CA 1
ATOM 764 C C . PHE A 1 97 ? -11.037 -13.686 1.687 1.00 78.75 97 PHE A C 1
ATOM 766 O O . PHE A 1 97 ? -11.697 -12.964 0.934 1.00 78.75 97 PHE A O 1
ATOM 773 N N . ASP A 1 98 ? -11.294 -13.783 2.994 1.00 78.19 98 ASP A N 1
ATOM 774 C CA . ASP A 1 98 ? -12.387 -13.078 3.649 1.00 78.19 98 ASP A CA 1
ATOM 775 C C . ASP A 1 98 ? -12.272 -11.559 3.458 1.00 78.19 98 ASP A C 1
ATOM 777 O O . ASP A 1 98 ? -11.317 -10.908 3.892 1.00 78.19 98 ASP A O 1
ATOM 781 N N . ARG A 1 99 ? -13.281 -10.995 2.795 1.00 76.06 99 ARG A N 1
ATOM 782 C CA . ARG A 1 99 ? -13.377 -9.567 2.498 1.00 76.06 99 ARG A CA 1
ATOM 783 C C . ARG A 1 99 ? -13.824 -8.757 3.714 1.00 76.06 99 ARG A C 1
ATOM 785 O O . ARG A 1 99 ? -13.589 -7.555 3.739 1.00 76.06 99 ARG A O 1
ATOM 792 N N . THR A 1 100 ? -14.379 -9.385 4.755 1.00 74.06 100 THR A N 1
ATOM 793 C CA . THR A 1 100 ? -14.744 -8.701 6.011 1.00 74.06 100 THR A CA 1
ATOM 794 C C . THR A 1 100 ? -13.544 -8.106 6.755 1.00 74.06 100 THR A C 1
ATOM 796 O O . THR A 1 100 ? -13.734 -7.301 7.667 1.00 74.06 100 THR A O 1
ATOM 799 N N . ILE A 1 101 ? -12.316 -8.403 6.302 1.00 74.31 101 ILE A N 1
ATOM 800 C CA . ILE A 1 101 ? -11.093 -7.677 6.665 1.00 74.31 101 ILE A CA 1
ATOM 801 C C . ILE A 1 101 ? -11.199 -6.158 6.440 1.00 74.31 101 ILE A C 1
ATOM 803 O O . ILE A 1 101 ? -10.454 -5.407 7.060 1.00 74.31 101 ILE A O 1
ATOM 807 N N . CYS A 1 102 ? -12.133 -5.702 5.597 1.00 78.12 102 CYS A N 1
ATOM 808 C CA . CYS A 1 102 ? -12.538 -4.300 5.509 1.00 78.12 102 CYS A CA 1
ATOM 809 C C . CYS A 1 102 ? -13.957 -4.139 6.086 1.00 78.12 102 CYS A C 1
ATOM 811 O O . CYS A 1 102 ? -14.937 -4.522 5.432 1.00 78.12 102 CYS A O 1
ATOM 813 N N . PRO A 1 103 ? -14.100 -3.605 7.320 1.00 75.38 103 PRO A N 1
ATOM 814 C CA . PRO A 1 103 ? -15.383 -3.483 8.019 1.00 75.38 103 PRO A CA 1
ATOM 815 C C . PRO A 1 103 ? -16.447 -2.680 7.264 1.00 75.38 103 PRO A C 1
ATOM 817 O O . PRO A 1 103 ? -17.641 -2.814 7.538 1.00 75.38 103 PRO A O 1
ATOM 820 N N . GLU A 1 104 ? -16.040 -1.850 6.310 1.00 77.62 104 GLU A N 1
ATOM 821 C CA . GLU A 1 104 ? -16.903 -1.112 5.395 1.00 77.62 104 GLU A CA 1
ATOM 822 C C . GLU A 1 104 ? -17.856 -2.045 4.650 1.00 77.62 104 GLU A C 1
ATOM 824 O O . GLU A 1 104 ? -19.016 -1.692 4.479 1.00 77.62 104 GLU A O 1
ATOM 829 N N . PHE A 1 105 ? -17.433 -3.263 4.302 1.00 77.94 105 PHE A N 1
ATOM 830 C CA . PHE A 1 105 ? -18.307 -4.243 3.652 1.00 77.94 105 PHE A CA 1
ATOM 831 C C . PHE A 1 105 ? -19.387 -4.817 4.565 1.00 77.94 105 PHE A C 1
ATOM 833 O O . PHE A 1 105 ? -20.438 -5.224 4.076 1.00 77.94 105 PHE A O 1
ATOM 840 N N . LEU A 1 106 ? -19.164 -4.829 5.882 1.00 78.00 106 LEU A N 1
ATOM 841 C CA . LEU A 1 106 ? -20.208 -5.191 6.845 1.00 78.00 106 LEU A CA 1
ATOM 842 C C . LEU A 1 106 ? -21.230 -4.061 7.003 1.00 78.00 106 LEU A C 1
ATOM 844 O O . LEU A 1 106 ? -22.407 -4.319 7.241 1.00 78.00 106 LEU A O 1
ATOM 848 N N . ARG A 1 107 ? -20.780 -2.805 6.891 1.00 78.06 107 ARG A N 1
ATOM 849 C CA . ARG A 1 107 ? -21.631 -1.614 7.031 1.00 78.06 107 ARG A CA 1
ATOM 850 C C . ARG A 1 107 ? -22.372 -1.260 5.739 1.00 78.06 107 ARG A C 1
ATOM 852 O O . ARG A 1 107 ? -23.462 -0.707 5.822 1.00 78.06 107 ARG A O 1
ATOM 859 N N . GLN A 1 108 ? -21.773 -1.549 4.585 1.00 78.38 108 GLN A N 1
ATOM 860 C CA . GLN A 1 108 ? -22.256 -1.226 3.240 1.00 78.38 108 GLN A CA 1
ATOM 861 C C . GLN A 1 108 ? -21.993 -2.417 2.292 1.00 78.38 108 GLN A C 1
ATOM 863 O O . GLN A 1 108 ? -21.004 -2.419 1.546 1.00 78.38 108 GLN A O 1
ATOM 868 N N . PRO A 1 109 ? -22.840 -3.464 2.322 1.00 75.69 109 PRO A N 1
ATOM 869 C CA . PRO A 1 109 ? -22.677 -4.664 1.494 1.00 75.69 109 PRO A CA 1
ATOM 870 C C . PRO A 1 109 ? -22.635 -4.385 -0.017 1.00 75.69 109 PRO A C 1
ATOM 872 O O . PRO A 1 109 ? -22.050 -5.153 -0.781 1.00 75.69 109 PRO A O 1
ATOM 875 N N . GLU A 1 110 ? -23.220 -3.275 -0.462 1.00 75.31 110 GLU A N 1
ATOM 876 C CA . GLU A 1 110 ? -23.187 -2.798 -1.843 1.00 75.31 110 GLU A CA 1
ATOM 877 C C . GLU A 1 110 ? -21.761 -2.531 -2.359 1.00 75.31 110 GLU A C 1
ATOM 879 O O . GLU A 1 110 ? -21.497 -2.717 -3.547 1.00 75.31 110 GLU A O 1
ATOM 884 N N . LEU A 1 111 ? -20.812 -2.191 -1.477 1.00 72.06 111 LEU A N 1
ATOM 885 C CA . LEU A 1 111 ? -19.411 -1.951 -1.842 1.00 72.06 111 LEU A CA 1
ATOM 886 C C . LEU A 1 111 ? -18.682 -3.232 -2.283 1.00 72.06 111 LEU A C 1
ATOM 888 O O . LEU A 1 111 ? -17.689 -3.156 -3.008 1.00 72.06 111 LEU A O 1
ATOM 892 N N . VAL A 1 112 ? -19.183 -4.413 -1.903 1.00 68.56 112 VAL A N 1
ATOM 893 C CA . VAL A 1 112 ? -18.627 -5.713 -2.324 1.00 68.56 112 VAL A CA 1
ATOM 894 C C . VAL A 1 112 ? -18.810 -5.936 -3.829 1.00 68.56 112 VAL A C 1
ATOM 896 O O . VAL A 1 112 ? -18.004 -6.626 -4.451 1.00 68.56 112 VAL A O 1
ATOM 899 N N . GLN A 1 113 ? -19.854 -5.345 -4.417 1.00 66.38 113 GLN A N 1
ATOM 900 C CA . GLN A 1 113 ? -20.188 -5.481 -5.839 1.00 66.38 113 GLN A CA 1
ATOM 901 C C . GLN A 1 113 ? -19.409 -4.500 -6.728 1.00 66.38 113 GLN A C 1
ATOM 903 O O . GLN A 1 113 ? -19.335 -4.688 -7.945 1.00 66.38 113 GLN A O 1
ATOM 908 N N . ILE A 1 114 ? -18.808 -3.461 -6.139 1.00 64.25 114 ILE A N 1
ATOM 909 C CA . ILE A 1 114 ? -17.994 -2.484 -6.860 1.00 64.25 114 ILE A CA 1
ATOM 910 C C . ILE A 1 114 ? -16.633 -3.121 -7.134 1.00 64.25 114 ILE A C 1
ATOM 912 O O . ILE A 1 114 ? -15.759 -3.127 -6.278 1.00 64.25 114 ILE A O 1
ATOM 916 N N . HIS A 1 115 ? -16.445 -3.664 -8.334 1.00 60.47 115 HIS A N 1
ATOM 917 C CA . HIS A 1 115 ? -15.135 -4.088 -8.822 1.00 60.47 115 HIS A CA 1
ATOM 918 C C . HIS A 1 115 ? -14.510 -2.947 -9.640 1.00 60.47 115 HIS A C 1
ATOM 920 O O . HIS A 1 115 ? -14.809 -2.845 -10.834 1.00 60.47 115 HIS A O 1
ATOM 926 N N . PRO A 1 116 ? -13.626 -2.103 -9.069 1.00 55.81 116 PRO A N 1
ATOM 927 C CA . PRO A 1 116 ? -13.043 -0.974 -9.803 1.00 55.81 116 PRO A CA 1
ATOM 928 C C . PRO A 1 116 ? -12.189 -1.398 -11.010 1.00 55.81 116 PRO A C 1
ATOM 930 O O . PRO A 1 116 ? -11.914 -0.576 -11.875 1.00 55.81 116 PRO A O 1
ATOM 933 N N . PHE A 1 117 ? -11.812 -2.678 -11.103 1.00 52.81 117 PHE A N 1
ATOM 934 C CA . PHE A 1 117 ? -11.021 -3.239 -12.203 1.00 52.81 117 PHE A CA 1
ATOM 935 C C . PHE A 1 117 ? -11.847 -4.012 -13.249 1.00 52.81 117 PHE A C 1
ATOM 937 O O . PHE A 1 117 ? -11.284 -4.508 -14.220 1.00 52.81 117 PHE A O 1
ATOM 944 N N . ARG A 1 118 ? -13.181 -4.111 -13.103 1.00 48.56 118 ARG A N 1
ATOM 945 C CA . ARG A 1 118 ? -14.052 -4.781 -14.097 1.00 48.56 118 ARG A CA 1
ATOM 946 C C . ARG A 1 118 ? -14.451 -3.898 -15.284 1.00 48.56 118 ARG A C 1
ATOM 948 O O . ARG A 1 118 ? -15.109 -4.384 -16.197 1.00 48.56 118 ARG A O 1
ATOM 955 N N . THR A 1 119 ? -14.058 -2.627 -15.311 1.00 45.59 119 THR A N 1
ATOM 956 C CA . THR A 1 119 ? -14.407 -1.693 -16.398 1.00 45.59 119 THR A CA 1
ATOM 957 C C . THR A 1 119 ? -13.521 -1.800 -17.641 1.00 45.59 119 THR A C 1
ATOM 959 O O . THR A 1 119 ? -13.689 -1.014 -18.565 1.00 45.59 119 THR A O 1
ATOM 962 N N . ALA A 1 120 ? -12.646 -2.804 -17.738 1.00 45.88 120 ALA A N 1
ATOM 963 C CA . ALA A 1 120 ? -12.042 -3.204 -19.008 1.00 45.88 120 ALA A CA 1
ATOM 964 C C . ALA A 1 120 ? -12.788 -4.414 -19.594 1.00 45.88 120 ALA A C 1
ATOM 966 O O . ALA A 1 120 ? -12.220 -5.488 -19.764 1.00 45.88 120 ALA A O 1
ATOM 967 N N . THR A 1 121 ? -14.080 -4.255 -19.890 1.00 41.50 121 THR A N 1
ATOM 968 C CA . THR A 1 121 ? -14.685 -5.090 -20.935 1.00 41.50 121 THR A CA 1
ATOM 969 C C . THR A 1 121 ? -14.414 -4.350 -22.243 1.00 41.50 121 THR A C 1
ATOM 971 O O . THR A 1 121 ? -14.903 -3.230 -22.380 1.00 41.50 121 THR A O 1
ATOM 974 N N . PRO A 1 122 ? -13.611 -4.872 -23.186 1.00 44.41 122 PRO A N 1
ATOM 975 C CA . PRO A 1 122 ? -13.709 -4.380 -24.546 1.00 44.41 122 PRO A CA 1
ATOM 976 C C . PRO A 1 122 ? -15.104 -4.785 -25.024 1.00 44.41 122 PRO A C 1
ATOM 978 O O . PRO A 1 122 ? -15.378 -5.973 -25.195 1.00 44.41 122 PRO A O 1
ATOM 981 N N . ASP A 1 123 ? -16.003 -3.812 -25.154 1.00 41.44 123 ASP A N 1
ATOM 982 C CA . ASP A 1 123 ? -17.239 -3.995 -25.906 1.00 41.44 123 ASP A CA 1
ATOM 983 C C . ASP A 1 123 ? -16.850 -4.466 -27.312 1.00 41.44 123 ASP A C 1
ATOM 985 O O . ASP A 1 123 ? -16.332 -3.704 -28.131 1.00 41.44 123 ASP A O 1
ATOM 989 N N . ALA A 1 124 ? -17.040 -5.761 -27.552 1.00 37.41 124 ALA A N 1
ATOM 990 C CA . ALA A 1 124 ? -17.098 -6.330 -28.882 1.00 37.41 124 ALA A CA 1
ATOM 991 C C . ALA A 1 124 ? -18.404 -5.869 -29.537 1.00 37.41 124 ALA A C 1
ATOM 993 O O . ALA A 1 124 ? -19.473 -5.914 -28.919 1.00 37.41 124 ALA A O 1
ATOM 994 N N . PRO A 1 125 ? -18.325 -5.438 -30.794 1.00 48.16 125 PRO A N 1
ATOM 995 C CA . PRO A 1 125 ? -19.066 -6.151 -31.829 1.00 48.16 125 PRO A CA 1
ATOM 996 C C . PRO A 1 125 ? -18.145 -6.920 -32.780 1.00 48.16 125 PRO A C 1
ATOM 998 O O . PRO A 1 125 ? -17.091 -6.374 -33.179 1.00 48.16 125 PRO A O 1
#

Sequence (125 aa):
MQHAPFPPLPCFPCPHDSACCAYGTTLSDDEAEAILAEHGERGIYRTRWGEWRTRVVRGRCAFLVNNACSIYDRPYYPAVCRGFPWVDAETGGPYEFDRTICPEFLRQPELVQIHPFRTATPDAP